Protein AF-A0AA95ZI23-F1 (afdb_monomer)

Radius of gyration: 26.26 Å; Cα contacts (8 Å, |Δi|>4): 32; chains: 1; bounding box: 79×23×48 Å

Solvent-accessible surface area (backbone atoms only — not comparable to full-atom values): 5856 Å² total; per-residue (Å²): 110,55,71,67,61,48,48,56,46,34,76,72,56,41,78,47,61,86,74,36,58,79,87,52,31,61,42,48,54,55,36,43,75,74,28,71,66,50,43,50,54,46,50,51,50,44,51,52,52,50,57,62,67,70,46,76,81,84,73,76,63,86,61,52,62,60,52,52,51,54,50,58,63,55,57,74,69,61,71,84,79,71,71,81,87,77,85,87,90,82,83,77,135

Structure (mmCIF, N/CA/C/O backbone):
data_AF-A0AA95ZI23-F1
#
_entry.id   AF-A0AA95ZI23-F1
#
loop_
_atom_site.group_PDB
_atom_site.id
_atom_site.type_symbol
_atom_site.label_atom_id
_atom_site.label_alt_id
_atom_site.label_comp_id
_atom_site.label_asym_id
_atom_site.label_entity_id
_atom_site.label_seq_id
_atom_site.pdbx_PDB_ins_code
_atom_site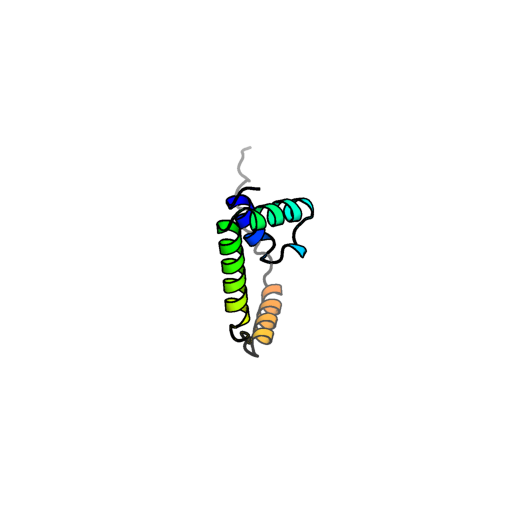.Cartn_x
_atom_site.Cartn_y
_atom_site.Cartn_z
_atom_site.occupancy
_atom_site.B_iso_or_equiv
_atom_site.auth_seq_id
_atom_site.auth_comp_id
_atom_site.auth_asym_id
_atom_site.auth_atom_id
_atom_site.pdbx_PDB_model_num
ATOM 1 N N . MET A 1 1 ? 5.863 -2.535 -16.047 1.00 88.88 1 MET A N 1
ATOM 2 C CA . MET A 1 1 ? 4.849 -1.561 -15.595 1.00 88.88 1 MET A CA 1
ATOM 3 C C . MET A 1 1 ? 5.491 -0.194 -15.460 1.00 88.88 1 MET A C 1
ATOM 5 O O . MET A 1 1 ? 6.708 -0.122 -15.296 1.00 88.88 1 MET A O 1
ATOM 9 N N . LYS A 1 2 ? 4.699 0.868 -15.577 1.00 93.31 2 LYS A N 1
ATOM 10 C CA . LYS A 1 2 ? 5.123 2.260 -15.367 1.00 93.31 2 LYS A CA 1
ATOM 11 C C . LYS A 1 2 ? 4.939 2.666 -13.901 1.00 93.31 2 LYS A C 1
ATOM 13 O O . LYS A 1 2 ? 4.281 1.965 -13.142 1.00 93.31 2 LYS A O 1
ATOM 18 N N . ILE A 1 3 ? 5.492 3.819 -13.518 1.00 92.44 3 ILE A N 1
ATOM 19 C CA . ILE A 1 3 ? 5.413 4.321 -12.137 1.00 92.44 3 ILE A CA 1
ATOM 20 C C . ILE A 1 3 ? 3.970 4.554 -11.659 1.00 92.44 3 ILE A C 1
ATOM 22 O O . ILE A 1 3 ? 3.654 4.188 -10.536 1.00 92.44 3 ILE A O 1
ATOM 26 N N . GLY A 1 4 ? 3.084 5.077 -12.515 1.00 93.06 4 GLY A N 1
ATOM 27 C CA . GLY A 1 4 ? 1.672 5.282 -12.160 1.00 93.06 4 GLY A CA 1
ATOM 28 C C . GLY A 1 4 ? 0.940 3.969 -11.876 1.00 93.06 4 GLY A C 1
ATOM 29 O O . GLY A 1 4 ? 0.311 3.831 -10.839 1.00 93.06 4 GLY A O 1
ATOM 30 N N . GLU A 1 5 ? 1.128 2.959 -12.732 1.00 93.88 5 GLU A N 1
ATOM 31 C CA . GLU A 1 5 ? 0.542 1.621 -12.536 1.00 93.88 5 GLU A CA 1
ATOM 32 C C . GLU A 1 5 ? 1.060 0.942 -11.258 1.00 93.88 5 GLU A C 1
ATOM 34 O O . GLU A 1 5 ? 0.347 0.172 -10.619 1.00 93.88 5 GLU A O 1
ATOM 39 N N . PHE A 1 6 ? 2.318 1.207 -10.895 1.00 94.56 6 PHE A N 1
ATOM 40 C CA . PHE A 1 6 ? 2.911 0.709 -9.659 1.00 94.56 6 PHE A CA 1
ATOM 41 C C . PHE A 1 6 ? 2.311 1.392 -8.427 1.00 94.56 6 PHE A C 1
ATOM 43 O O . PHE A 1 6 ? 1.997 0.702 -7.460 1.00 94.56 6 PHE A O 1
ATOM 50 N N . GLN A 1 7 ? 2.096 2.711 -8.478 1.00 93.56 7 GLN A N 1
ATOM 51 C CA . GLN A 1 7 ? 1.415 3.445 -7.411 1.00 93.56 7 GLN A CA 1
ATOM 52 C C . GLN A 1 7 ? -0.027 2.956 -7.235 1.00 93.56 7 GLN A C 1
ATOM 54 O O . GLN A 1 7 ? -0.419 2.616 -6.125 1.00 93.56 7 GLN A O 1
ATOM 59 N N . ASP A 1 8 ? -0.774 2.796 -8.331 1.00 94.00 8 ASP A N 1
ATOM 60 C CA . ASP A 1 8 ? -2.140 2.259 -8.289 1.00 94.00 8 ASP A CA 1
ATOM 61 C C . ASP A 1 8 ? -2.185 0.859 -7.653 1.00 94.00 8 ASP A C 1
ATOM 63 O O . ASP A 1 8 ? -3.122 0.513 -6.928 1.00 94.00 8 ASP A O 1
ATOM 67 N N . ALA A 1 9 ? -1.175 0.027 -7.927 1.00 93.75 9 ALA A N 1
ATOM 68 C CA . ALA A 1 9 ? -1.060 -1.299 -7.333 1.00 93.75 9 ALA A CA 1
ATOM 69 C C . ALA A 1 9 ? -0.728 -1.236 -5.832 1.00 93.75 9 ALA A C 1
ATOM 71 O O . ALA A 1 9 ? -1.322 -1.998 -5.066 1.00 93.75 9 ALA A O 1
ATOM 72 N N . ILE A 1 10 ? 0.145 -0.316 -5.403 1.00 93.88 10 ILE A N 1
ATOM 73 C CA . ILE A 1 10 ? 0.412 -0.046 -3.981 1.00 93.88 10 ILE A CA 1
ATOM 74 C C . ILE A 1 10 ? -0.869 0.398 -3.276 1.00 93.88 10 ILE A C 1
ATOM 76 O O . ILE A 1 10 ? -1.214 -0.156 -2.235 1.00 93.88 10 ILE A O 1
ATOM 80 N N . ASP A 1 11 ? -1.608 1.342 -3.850 1.00 90.44 11 ASP A N 1
ATOM 81 C CA . ASP A 1 11 ? -2.797 1.909 -3.213 1.00 90.44 11 ASP A CA 1
ATOM 82 C C . ASP A 1 11 ? -3.919 0.866 -3.061 1.00 90.44 11 ASP A C 1
ATOM 84 O O . ASP A 1 11 ? -4.691 0.902 -2.102 1.00 90.44 11 ASP A O 1
ATOM 88 N N . ARG A 1 12 ? -4.002 -0.104 -3.984 1.00 92.62 12 ARG A N 1
ATOM 89 C CA . ARG A 1 12 ? -5.028 -1.163 -3.974 1.00 92.62 12 ARG A CA 1
ATOM 90 C C . ARG A 1 12 ? -4.648 -2.405 -3.176 1.00 92.62 12 ARG A C 1
ATOM 92 O O . ARG A 1 12 ? -5.519 -3.013 -2.558 1.00 92.62 12 ARG A O 1
ATOM 99 N N . HIS A 1 13 ? -3.390 -2.833 -3.240 1.00 91.81 13 HIS A N 1
ATOM 100 C CA . HIS A 1 13 ? -2.935 -4.108 -2.670 1.00 91.81 13 HIS A CA 1
ATOM 101 C C . HIS A 1 13 ? -2.025 -3.937 -1.446 1.00 91.81 13 HIS A C 1
ATOM 103 O O . HIS A 1 13 ? -1.775 -4.904 -0.722 1.00 91.81 13 HIS A O 1
ATOM 109 N N . GLY A 1 14 ? -1.577 -2.712 -1.183 1.00 90.44 14 GLY A N 1
ATOM 110 C CA . GLY A 1 1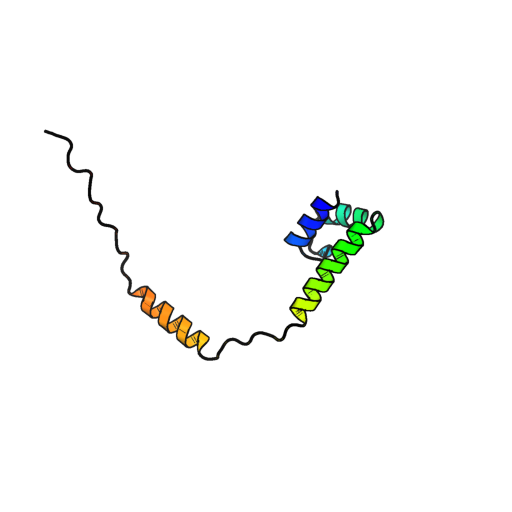4 ? -0.680 -2.356 -0.095 1.00 90.44 14 GLY A CA 1
ATOM 111 C C . GLY A 1 14 ? 0.801 -2.440 -0.466 1.00 90.44 14 GLY A C 1
ATOM 112 O O . GLY A 1 14 ? 1.193 -2.778 -1.583 1.00 90.44 14 GLY A O 1
ATOM 113 N N . ASP A 1 15 ? 1.632 -2.162 0.533 1.00 89.19 15 ASP A N 1
ATOM 114 C CA . ASP A 1 15 ? 3.096 -2.102 0.468 1.00 89.19 15 ASP A CA 1
ATOM 115 C C . ASP A 1 15 ? 3.796 -3.476 0.433 1.00 89.19 15 ASP A C 1
ATOM 117 O O . ASP A 1 15 ? 5.022 -3.552 0.317 1.00 89.19 15 ASP A O 1
ATOM 121 N N . ASP A 1 16 ? 3.041 -4.571 0.537 1.00 90.50 16 ASP A N 1
ATOM 122 C CA . ASP A 1 16 ? 3.577 -5.933 0.505 1.00 90.50 16 ASP A CA 1
ATOM 123 C C . ASP A 1 16 ? 3.360 -6.590 -0.864 1.00 90.50 16 ASP A C 1
ATOM 125 O O . ASP A 1 16 ? 2.276 -7.066 -1.186 1.00 90.50 16 ASP A O 1
ATOM 129 N N . LEU A 1 17 ? 4.418 -6.690 -1.669 1.00 89.38 17 LEU A N 1
ATOM 130 C CA . LEU A 1 17 ? 4.349 -7.301 -2.999 1.00 89.38 17 LEU A CA 1
ATOM 131 C C . LEU A 1 17 ? 4.049 -8.813 -2.955 1.00 89.38 17 LEU A C 1
ATOM 133 O O . LEU A 1 17 ? 3.640 -9.393 -3.967 1.00 89.38 17 LEU A O 1
ATOM 137 N N . ALA A 1 18 ? 4.235 -9.486 -1.815 1.00 89.25 18 ALA A N 1
ATOM 138 C CA . ALA A 1 18 ? 3.860 -10.890 -1.681 1.00 89.25 18 ALA A CA 1
ATOM 139 C C . ALA A 1 18 ? 2.336 -11.076 -1.751 1.00 89.25 18 ALA A C 1
ATOM 141 O O . ALA A 1 18 ? 1.876 -12.082 -2.293 1.00 89.25 18 ALA A O 1
ATOM 142 N N . THR A 1 19 ? 1.549 -10.092 -1.305 1.00 89.81 19 THR A N 1
ATOM 143 C CA . THR A 1 19 ? 0.078 -10.139 -1.373 1.00 89.81 19 THR A CA 1
ATOM 144 C C . THR A 1 19 ? -0.463 -9.793 -2.757 1.00 89.81 19 THR A C 1
ATOM 146 O O . THR A 1 19 ? -1.635 -10.041 -3.044 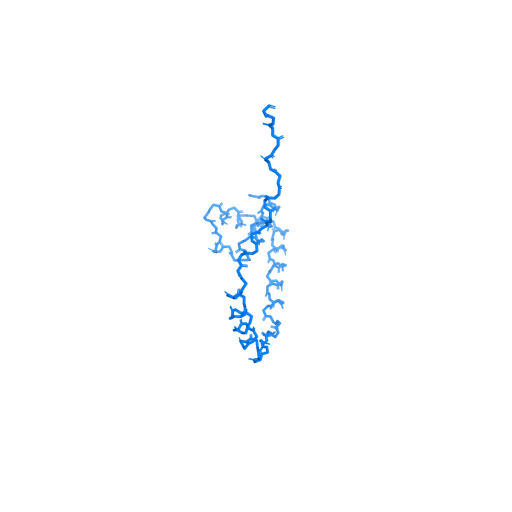1.00 89.81 19 THR A O 1
ATOM 149 N N . TRP A 1 20 ? 0.379 -9.242 -3.635 1.00 93.25 20 TRP A N 1
ATOM 150 C CA . TRP A 1 20 ? -0.055 -8.797 -4.951 1.00 93.25 20 TRP A CA 1
ATOM 151 C C . TRP A 1 20 ? -0.452 -9.976 -5.849 1.00 93.25 20 TRP A C 1
ATOM 153 O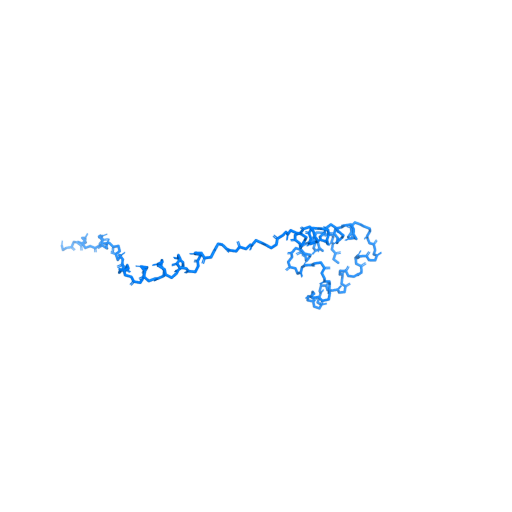 O . TRP A 1 20 ? 0.150 -11.056 -5.770 1.00 93.25 20 TRP A O 1
ATOM 163 N N . PRO A 1 21 ? -1.409 -9.769 -6.772 1.00 93.31 21 PRO A 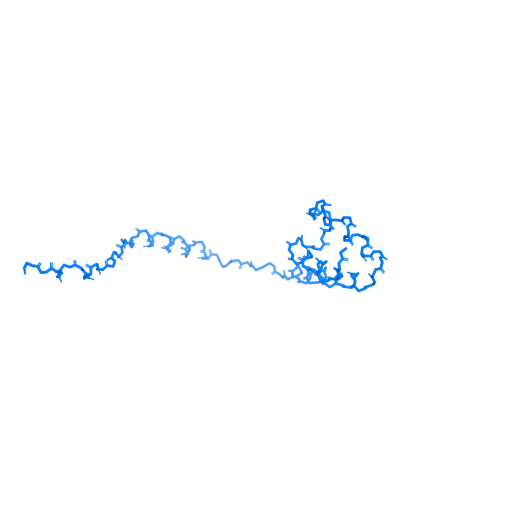N 1
ATOM 164 C CA . PRO A 1 21 ? -1.729 -10.737 -7.813 1.00 93.31 21 PRO A CA 1
ATOM 165 C C . PRO A 1 21 ? -0.488 -11.156 -8.615 1.00 93.31 21 PRO A C 1
ATOM 167 O O . PRO A 1 21 ? 0.395 -10.341 -8.897 1.00 93.31 21 PRO A O 1
ATOM 170 N N . ALA A 1 22 ? -0.442 -12.421 -9.048 1.00 88.50 22 ALA A N 1
ATOM 171 C CA . ALA A 1 22 ? 0.723 -12.998 -9.731 1.00 88.50 22 ALA A CA 1
ATOM 172 C C . ALA A 1 22 ? 1.177 -12.193 -10.968 1.00 88.50 22 ALA A C 1
ATOM 174 O O . ALA A 1 22 ? 2.376 -12.065 -11.206 1.00 88.50 22 ALA A O 1
ATOM 175 N N . GLY A 1 23 ? 0.234 -11.593 -11.707 1.00 90.25 23 GLY A N 1
ATOM 176 C CA . GLY A 1 23 ? 0.525 -10.758 -12.878 1.00 90.25 23 GLY A CA 1
ATOM 177 C C . GLY A 1 23 ? 1.156 -9.394 -12.566 1.00 90.25 23 GLY A C 1
ATOM 178 O O . GLY A 1 23 ? 1.767 -8.798 -13.448 1.00 90.25 23 GLY A O 1
ATOM 179 N N . LEU A 1 24 ? 1.051 -8.903 -11.328 1.00 91.69 24 LEU A N 1
ATOM 180 C CA . LEU A 1 24 ? 1.575 -7.592 -10.916 1.00 91.69 24 LEU A CA 1
ATOM 181 C C . LEU A 1 24 ? 2.888 -7.694 -10.136 1.00 91.69 24 LEU A C 1
ATOM 183 O O . LEU A 1 24 ? 3.709 -6.779 -10.192 1.00 91.69 24 LEU A O 1
ATOM 187 N N . ARG A 1 25 ? 3.124 -8.823 -9.459 1.00 92.12 25 ARG A N 1
ATOM 188 C CA . ARG A 1 25 ? 4.300 -9.019 -8.602 1.00 92.12 25 ARG A CA 1
ATOM 189 C C . ARG A 1 25 ? 5.620 -8.918 -9.368 1.00 92.12 25 ARG A C 1
ATOM 191 O O . ARG A 1 25 ? 6.487 -8.136 -8.990 1.00 92.12 25 ARG A O 1
ATOM 198 N N . GLN A 1 26 ? 5.776 -9.691 -10.446 1.00 92.62 26 GLN A N 1
ATOM 199 C CA . GLN A 1 26 ? 7.026 -9.720 -11.221 1.00 92.62 26 GLN A CA 1
ATOM 200 C C . GLN A 1 26 ? 7.348 -8.365 -11.879 1.00 92.62 26 GLN A C 1
ATOM 202 O O . GLN A 1 26 ? 8.467 -7.876 -11.706 1.00 92.62 26 GLN A O 1
ATOM 207 N N . PRO A 1 27 ? 6.398 -7.687 -12.556 1.00 93.19 27 PRO A N 1
ATOM 208 C CA . PRO A 1 27 ? 6.670 -6.361 -13.103 1.00 93.19 27 PRO A CA 1
ATOM 209 C C . PRO A 1 27 ? 6.955 -5.302 -12.027 1.00 93.19 27 PRO A C 1
ATOM 211 O O . PRO A 1 27 ? 7.757 -4.404 -12.283 1.00 93.19 27 PRO A O 1
ATOM 214 N N . GLY A 1 28 ? 6.337 -5.403 -10.843 1.00 92.12 28 GLY A N 1
ATOM 215 C CA . GLY A 1 28 ? 6.608 -4.513 -9.709 1.00 92.12 28 GLY A CA 1
ATOM 216 C C . GLY A 1 28 ? 8.023 -4.681 -9.154 1.00 92.12 28 GLY A C 1
ATOM 217 O O . GLY A 1 28 ? 8.742 -3.698 -8.992 1.00 92.12 28 GLY A O 1
ATOM 218 N N . LEU A 1 29 ? 8.469 -5.925 -8.951 1.00 92.94 29 LEU A N 1
ATOM 219 C CA . LEU A 1 29 ? 9.842 -6.221 -8.523 1.00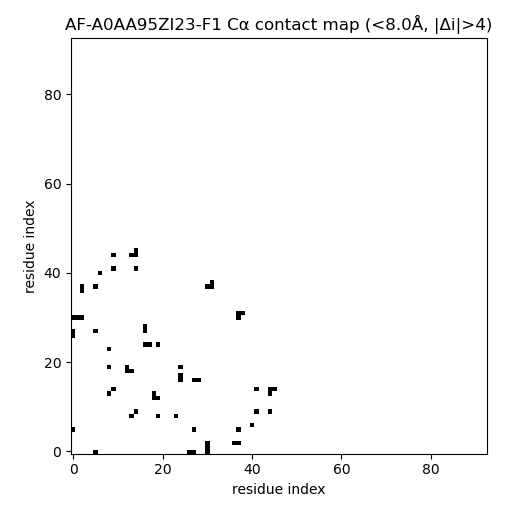 92.94 29 LEU A CA 1
ATOM 220 C C . LEU A 1 29 ? 10.879 -5.722 -9.537 1.00 92.94 29 LEU A C 1
ATOM 222 O O . LEU A 1 29 ? 11.861 -5.087 -9.153 1.00 92.94 29 LEU A O 1
ATOM 226 N N . ALA A 1 30 ? 10.642 -5.950 -10.831 1.00 94.38 30 ALA A N 1
ATOM 227 C CA . ALA A 1 30 ? 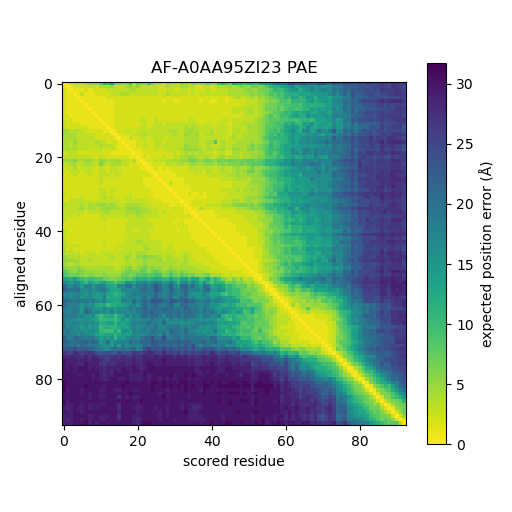11.519 -5.450 -11.887 1.00 94.38 30 ALA A CA 1
ATOM 228 C C . ALA A 1 30 ? 11.617 -3.913 -11.877 1.00 94.38 30 ALA A C 1
ATOM 230 O O . ALA A 1 30 ? 12.706 -3.359 -12.037 1.00 94.38 30 ALA A O 1
ATOM 231 N N . LEU A 1 31 ? 10.499 -3.216 -11.641 1.00 93.88 31 LEU A N 1
ATOM 232 C CA . LEU A 1 31 ? 10.487 -1.757 -11.561 1.00 93.88 31 LEU A CA 1
ATOM 233 C C . LEU A 1 31 ? 11.233 -1.237 -10.324 1.00 93.88 31 LEU A C 1
ATOM 235 O O . LEU A 1 31 ? 11.958 -0.251 -10.434 1.00 93.88 31 LEU A O 1
ATOM 239 N N . LEU A 1 32 ? 11.107 -1.902 -9.173 1.00 93.81 32 LEU A N 1
ATOM 240 C CA . LEU A 1 32 ? 11.840 -1.536 -7.955 1.00 93.81 32 LEU A CA 1
ATOM 241 C C . LEU A 1 32 ? 13.358 -1.642 -8.134 1.00 93.81 32 LEU A C 1
ATOM 243 O O . LEU A 1 32 ? 14.096 -0.767 -7.676 1.00 93.81 32 LEU A O 1
ATOM 247 N N . LEU A 1 33 ? 13.822 -2.683 -8.831 1.00 94.12 33 LEU A N 1
ATOM 248 C CA . LEU A 1 33 ? 15.239 -2.853 -9.154 1.00 94.12 33 LEU A CA 1
ATOM 249 C C . LEU A 1 33 ? 15.735 -1.750 -10.097 1.00 94.12 33 LEU A C 1
ATOM 251 O O . LEU A 1 33 ? 16.810 -1.190 -9.886 1.00 94.12 33 LEU A O 1
ATOM 255 N N . ALA A 1 34 ? 14.939 -1.405 -11.109 1.00 93.69 34 ALA A N 1
ATOM 256 C CA . ALA A 1 34 ? 15.337 -0.458 -12.144 1.00 93.69 34 ALA A CA 1
ATOM 257 C C . ALA A 1 34 ? 15.182 1.019 -11.739 1.00 93.69 34 ALA A C 1
ATOM 259 O O . ALA A 1 34 ? 15.924 1.864 -12.235 1.00 93.69 34 ALA A O 1
ATOM 260 N N . SER A 1 35 ? 14.234 1.359 -10.857 1.00 94.69 35 SER A N 1
ATOM 261 C CA . SER A 1 35 ? 13.839 2.750 -10.607 1.00 94.69 35 SER A CA 1
ATOM 262 C C . SER A 1 35 ? 13.975 3.159 -9.137 1.00 94.69 35 SER A C 1
ATOM 264 O O . SER A 1 35 ? 13.334 2.564 -8.267 1.00 94.69 35 SER A O 1
ATOM 266 N N . PRO A 1 36 ? 14.766 4.204 -8.825 1.00 92.88 36 PRO A N 1
ATOM 267 C CA . PRO A 1 36 ? 14.799 4.776 -7.480 1.00 92.88 36 PRO A CA 1
ATOM 268 C C . PRO A 1 36 ? 13.477 5.462 -7.110 1.00 92.88 36 PRO A C 1
ATOM 270 O O . PRO A 1 36 ? 13.104 5.465 -5.943 1.00 92.88 36 PRO A O 1
ATOM 273 N N . VAL A 1 37 ? 12.729 5.976 -8.094 1.00 92.25 37 VAL A N 1
ATOM 274 C CA . VAL A 1 37 ? 11.424 6.618 -7.863 1.00 92.25 37 VAL A CA 1
ATOM 275 C C . VAL A 1 37 ? 10.402 5.604 -7.347 1.00 92.25 37 VAL A C 1
ATOM 277 O O . VAL A 1 37 ? 9.666 5.892 -6.412 1.00 92.25 37 VAL A O 1
ATOM 280 N N . ALA A 1 38 ? 10.399 4.385 -7.896 1.00 93.44 38 ALA A N 1
ATOM 281 C CA . ALA A 1 38 ? 9.525 3.315 -7.413 1.00 93.44 38 ALA A CA 1
ATOM 282 C C . ALA A 1 38 ? 9.868 2.885 -5.977 1.00 93.44 38 ALA A C 1
ATOM 284 O O . ALA A 1 38 ? 8.975 2.585 -5.190 1.00 93.44 38 ALA A O 1
ATOM 285 N N . ARG A 1 39 ? 11.158 2.891 -5.614 1.00 94.12 39 ARG A N 1
ATOM 286 C CA . ARG A 1 39 ? 11.599 2.617 -4.237 1.00 94.12 39 ARG A CA 1
ATOM 287 C C . ARG A 1 39 ? 11.119 3.696 -3.268 1.00 94.12 39 ARG A C 1
ATOM 289 O O . ARG A 1 39 ? 10.565 3.352 -2.232 1.00 94.12 39 ARG A O 1
ATOM 296 N N . ALA A 1 40 ? 11.253 4.969 -3.642 1.00 94.25 40 ALA A N 1
ATOM 297 C CA . ALA A 1 40 ? 10.768 6.086 -2.833 1.00 94.25 40 ALA A CA 1
ATOM 298 C C . ALA A 1 40 ? 9.251 6.007 -2.584 1.00 94.25 40 ALA A C 1
ATOM 300 O O . ALA A 1 40 ? 8.817 6.149 -1.446 1.00 94.25 40 ALA A O 1
ATOM 301 N N . ALA A 1 41 ? 8.465 5.696 -3.620 1.00 92.50 41 ALA A N 1
ATOM 302 C CA . ALA A 1 41 ? 7.018 5.509 -3.495 1.00 92.50 41 ALA A CA 1
ATOM 303 C C . ALA A 1 41 ? 6.648 4.364 -2.531 1.00 92.50 41 ALA A C 1
ATOM 305 O O . ALA A 1 41 ? 5.747 4.492 -1.703 1.00 92.50 41 ALA A O 1
ATOM 306 N N . LEU A 1 42 ? 7.374 3.242 -2.598 1.00 92.69 42 LEU A N 1
ATOM 307 C CA . LEU A 1 42 ? 7.151 2.116 -1.693 1.00 92.69 42 LEU A CA 1
ATOM 308 C C . LEU A 1 42 ? 7.504 2.462 -0.238 1.00 92.69 42 LEU A C 1
ATOM 310 O O . LEU A 1 42 ? 6.786 2.071 0.683 1.00 92.69 42 LEU A O 1
ATOM 314 N N . ASP A 1 43 ? 8.596 3.193 -0.024 1.00 94.19 43 ASP A N 1
ATOM 315 C CA . ASP A 1 43 ? 9.008 3.621 1.313 1.00 94.19 43 ASP A CA 1
ATOM 316 C C . ASP A 1 43 ? 8.038 4.650 1.908 1.00 94.19 43 ASP A C 1
ATOM 318 O O . ASP A 1 43 ? 7.723 4.577 3.096 1.00 94.19 43 ASP A O 1
ATOM 322 N N . GLU A 1 44 ? 7.484 5.552 1.096 1.00 92.19 44 GLU A N 1
ATOM 323 C CA . GLU A 1 44 ? 6.418 6.463 1.521 1.00 92.19 44 GLU A CA 1
ATOM 324 C C . GLU A 1 44 ? 5.176 5.696 1.995 1.00 92.19 44 GLU A C 1
ATOM 326 O O . GLU A 1 44 ? 4.688 5.927 3.105 1.00 92.19 44 GLU A O 1
ATOM 331 N N . ALA A 1 45 ? 4.717 4.712 1.217 1.00 90.94 45 ALA A N 1
ATOM 332 C CA . ALA A 1 45 ? 3.583 3.869 1.594 1.00 90.94 45 ALA A CA 1
ATOM 333 C C . ALA A 1 45 ? 3.829 3.107 2.911 1.00 90.94 45 ALA A C 1
ATOM 335 O O . ALA A 1 45 ? 2.946 3.024 3.772 1.00 90.94 45 ALA A O 1
ATOM 336 N N . ARG A 1 46 ? 5.052 2.600 3.118 1.00 93.00 46 ARG A N 1
ATOM 337 C CA . ARG A 1 46 ? 5.461 1.955 4.379 1.00 93.00 46 ARG A CA 1
ATOM 338 C C . ARG A 1 46 ? 5.460 2.927 5.550 1.00 93.00 46 ARG A C 1
ATOM 340 O O . ARG A 1 46 ? 4.972 2.576 6.625 1.00 93.00 46 ARG A O 1
ATOM 347 N N . ASN A 1 47 ? 5.968 4.139 5.348 1.00 91.88 47 ASN A N 1
ATOM 348 C CA . ASN A 1 47 ? 5.997 5.178 6.374 1.00 91.88 47 ASN A CA 1
ATOM 349 C C . ASN A 1 47 ? 4.582 5.578 6.798 1.00 91.88 47 ASN A C 1
ATOM 351 O O . ASN A 1 47 ? 4.305 5.652 7.994 1.00 91.88 47 ASN A O 1
ATOM 355 N N . LEU A 1 48 ? 3.664 5.741 5.842 1.00 88.44 48 LEU A N 1
ATOM 356 C CA . LEU A 1 48 ? 2.249 5.987 6.128 1.00 88.44 48 LEU A CA 1
ATOM 357 C C . LEU A 1 48 ? 1.643 4.841 6.942 1.00 88.44 48 LEU A C 1
ATOM 359 O O . LEU A 1 48 ? 1.007 5.070 7.972 1.00 88.44 48 LEU A O 1
ATOM 363 N N . ARG A 1 49 ? 1.894 3.589 6.546 1.00 87.12 49 ARG A N 1
ATOM 364 C CA . ARG A 1 49 ? 1.400 2.420 7.286 1.00 87.12 49 ARG A CA 1
ATOM 365 C C . ARG A 1 49 ? 1.963 2.345 8.704 1.00 87.12 49 ARG A C 1
ATOM 367 O O . ARG A 1 49 ? 1.233 1.986 9.629 1.00 87.12 49 ARG A O 1
ATOM 374 N N . ALA A 1 50 ? 3.238 2.676 8.890 1.00 88.88 50 ALA A N 1
ATOM 375 C CA . ALA A 1 50 ? 3.865 2.743 10.203 1.00 88.88 50 ALA A CA 1
ATOM 376 C C . ALA A 1 50 ? 3.248 3.853 11.066 1.00 88.88 50 ALA A C 1
ATOM 378 O O . ALA A 1 50 ? 2.920 3.595 12.222 1.00 88.88 50 ALA A O 1
ATOM 379 N N . ALA A 1 51 ? 3.016 5.038 10.494 1.00 87.31 51 ALA A N 1
ATOM 380 C CA . ALA A 1 51 ? 2.369 6.161 11.171 1.00 87.31 51 ALA A CA 1
ATOM 381 C C . ALA A 1 51 ? 0.932 5.832 11.611 1.00 87.31 51 ALA A C 1
ATOM 383 O O . ALA A 1 51 ? 0.524 6.179 12.716 1.00 87.31 51 ALA A O 1
ATOM 384 N N . PHE A 1 52 ? 0.170 5.104 10.789 1.00 84.00 52 PHE A N 1
ATOM 385 C CA . PHE A 1 52 ? -1.167 4.652 11.179 1.00 84.00 52 PHE A CA 1
ATOM 386 C C . PHE A 1 52 ? -1.141 3.551 12.242 1.00 84.00 52 PHE A C 1
ATOM 388 O O . PHE A 1 52 ? -1.999 3.535 13.121 1.00 84.00 52 PHE A O 1
ATOM 395 N N . LYS A 1 53 ? -0.168 2.633 12.196 1.00 84.06 53 LYS A N 1
ATOM 396 C CA . LYS A 1 53 ? -0.022 1.578 13.215 1.00 84.06 53 LYS A CA 1
ATOM 397 C C . LYS A 1 53 ? 0.444 2.111 14.568 1.00 84.06 53 LYS A C 1
ATOM 399 O O . LYS A 1 53 ? 0.096 1.521 15.586 1.00 84.06 53 LYS A O 1
ATOM 404 N N . SER A 1 54 ? 1.257 3.165 14.586 1.00 76.44 54 SER A N 1
ATOM 405 C CA . SER A 1 54 ? 1.764 3.765 15.824 1.00 76.44 54 SER A CA 1
ATOM 406 C C . SER A 1 54 ? 0.731 4.644 16.532 1.00 76.44 54 SER A C 1
ATOM 408 O O . SER A 1 54 ? 0.924 4.981 17.700 1.00 76.44 54 SER A O 1
ATOM 410 N N . ALA A 1 55 ? -0.376 4.987 15.867 1.00 74.56 55 ALA A N 1
ATOM 411 C CA . ALA A 1 55 ? -1.488 5.678 16.498 1.00 74.56 55 ALA A CA 1
ATOM 412 C C . ALA A 1 55 ? -2.127 4.795 17.585 1.00 74.56 55 ALA A C 1
ATOM 414 O O . ALA A 1 55 ? -2.444 3.625 17.359 1.00 74.56 55 ALA A O 1
ATOM 415 N N . SER A 1 56 ? -2.327 5.365 18.779 1.00 69.62 56 SER A N 1
ATOM 416 C CA . SER A 1 56 ? -2.973 4.676 19.899 1.00 69.62 56 SER A CA 1
ATOM 417 C C . SER A 1 56 ? -4.313 4.069 19.465 1.00 69.62 56 SER A C 1
ATOM 419 O O . SER A 1 56 ? -5.114 4.774 18.844 1.00 69.62 56 SER A O 1
ATOM 421 N N . PRO A 1 57 ? -4.604 2.799 19.815 1.00 72.25 57 PRO A N 1
ATOM 422 C CA . PRO A 1 57 ? -5.866 2.169 19.456 1.00 72.25 57 PRO A CA 1
ATOM 423 C C . PRO A 1 57 ? -7.037 3.013 19.957 1.00 72.25 57 PRO A C 1
ATOM 425 O O . PRO A 1 57 ? -7.185 3.226 21.1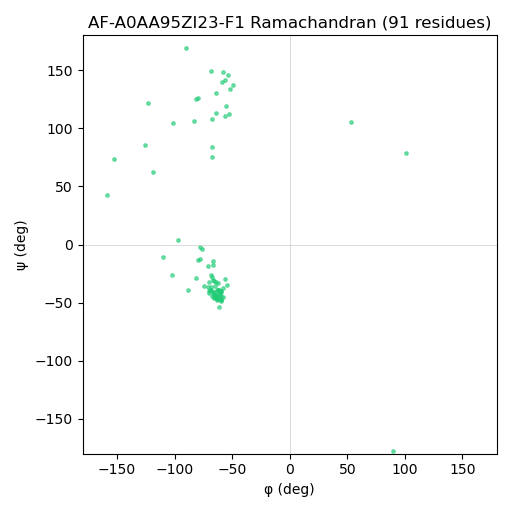65 1.00 72.25 57 PRO A O 1
ATOM 428 N N . ILE A 1 58 ? -7.882 3.483 19.040 1.00 74.81 58 ILE A N 1
ATOM 429 C CA . ILE A 1 58 ? -9.101 4.200 19.409 1.00 74.81 58 ILE A CA 1
ATOM 430 C C . ILE A 1 58 ? -10.028 3.185 20.079 1.00 74.81 58 ILE A C 1
ATOM 432 O O . ILE A 1 58 ? -10.559 2.273 19.446 1.00 74.81 58 ILE A O 1
ATOM 436 N N . ARG A 1 59 ? -10.190 3.313 21.397 1.00 77.94 59 ARG A N 1
ATOM 437 C CA . ARG A 1 59 ? -11.127 2.500 22.173 1.00 77.94 59 ARG A CA 1
ATOM 438 C C . ARG A 1 59 ? -12.526 3.071 21.989 1.00 77.94 59 ARG A C 1
ATOM 440 O O . ARG A 1 59 ? -12.759 4.246 22.263 1.00 77.94 59 ARG A O 1
ATOM 447 N N . ALA A 1 60 ? -13.461 2.223 21.574 1.00 80.50 60 ALA A N 1
ATOM 448 C CA . ALA A 1 60 ? -14.871 2.575 21.597 1.00 80.50 60 ALA A CA 1
ATOM 449 C C . ALA A 1 60 ? -15.311 2.930 23.033 1.00 80.50 60 ALA A C 1
ATOM 451 O O . ALA A 1 60 ? -14.906 2.246 23.983 1.00 80.50 60 ALA A O 1
ATOM 452 N N . PRO A 1 61 ? -16.158 3.959 23.216 1.00 84.06 61 PRO A N 1
ATOM 453 C CA . PRO A 1 61 ? -16.836 4.188 24.484 1.00 84.06 61 PRO A CA 1
ATOM 454 C C . PRO A 1 61 ? -17.633 2.944 24.889 1.00 84.06 61 PRO A C 1
ATOM 456 O O . PRO A 1 61 ? -18.264 2.312 24.042 1.00 84.06 61 PRO A O 1
ATOM 459 N N . LYS A 1 62 ? -17.648 2.608 26.185 1.00 83.75 62 LYS A N 1
ATOM 460 C CA . LYS A 1 62 ? -18.341 1.408 26.699 1.00 83.75 62 LYS A CA 1
ATOM 461 C C . LYS A 1 62 ? -19.834 1.375 26.334 1.00 83.75 62 LYS A C 1
ATOM 463 O O . LYS A 1 62 ? -20.373 0.301 26.118 1.00 83.75 62 LYS A O 1
ATOM 468 N N . SER A 1 63 ? -20.458 2.545 26.193 1.00 85.62 63 SER A N 1
ATOM 469 C CA . SER A 1 63 ? -21.866 2.711 25.814 1.00 85.62 63 SER A CA 1
ATOM 470 C C . SER A 1 63 ? -22.153 2.537 24.318 1.00 85.62 63 SER A C 1
ATOM 472 O O . SER A 1 63 ? -23.302 2.656 23.902 1.00 85.62 63 SER A O 1
ATOM 474 N N . LEU A 1 64 ? -21.141 2.292 23.473 1.00 86.50 64 LEU A N 1
ATOM 475 C CA . LEU A 1 64 ? -21.350 2.145 22.030 1.00 86.50 64 LEU A CA 1
ATOM 476 C C . LEU A 1 64 ? -22.235 0.934 21.708 1.00 86.50 64 LEU A C 1
ATOM 478 O O . LEU A 1 64 ? -23.090 1.030 20.835 1.00 86.50 64 LEU A O 1
ATOM 482 N N . ILE A 1 65 ? -22.060 -0.173 22.436 1.00 87.31 65 ILE A N 1
ATOM 483 C CA . ILE A 1 65 ? -22.876 -1.383 22.263 1.00 87.31 65 ILE A CA 1
ATOM 484 C C . ILE A 1 65 ? -24.336 -1.083 22.609 1.00 87.31 65 ILE A C 1
ATOM 486 O O . ILE A 1 65 ? -25.218 -1.362 21.801 1.00 87.31 65 ILE A O 1
ATOM 490 N N . ASP A 1 66 ? -24.580 -0.437 23.751 1.00 87.31 66 ASP A N 1
ATOM 491 C CA . ASP A 1 66 ? -25.932 -0.080 24.194 1.00 87.31 66 ASP A CA 1
ATOM 492 C C . ASP A 1 66 ? -26.634 0.829 23.177 1.00 87.31 66 ASP A C 1
ATOM 494 O O . ASP A 1 66 ? -27.804 0.628 22.859 1.00 87.31 66 ASP A O 1
ATOM 498 N N . ARG A 1 67 ? -25.901 1.793 22.603 1.00 86.00 67 ARG A N 1
ATOM 499 C CA . ARG A 1 67 ? -26.419 2.689 21.558 1.00 86.00 67 ARG A CA 1
ATOM 500 C C . ARG A 1 67 ? -26.749 1.951 20.263 1.00 86.00 67 ARG A C 1
ATOM 502 O O . ARG A 1 67 ? -27.792 2.215 19.680 1.00 86.00 67 ARG A O 1
ATOM 509 N N . ILE A 1 68 ? -25.889 1.032 19.821 1.00 87.31 68 ILE A N 1
ATOM 510 C CA . ILE A 1 68 ? -26.142 0.227 18.616 1.00 87.31 68 ILE A CA 1
ATOM 511 C C . ILE A 1 68 ? -27.388 -0.646 18.810 1.00 87.31 68 ILE A C 1
ATOM 513 O O . ILE A 1 68 ? -28.222 -0.717 17.912 1.00 87.31 68 ILE A O 1
ATOM 517 N N . ILE A 1 69 ? -27.539 -1.281 19.978 1.00 89.06 69 ILE A N 1
ATOM 518 C CA . ILE A 1 69 ? -28.700 -2.129 20.284 1.00 89.06 69 ILE A CA 1
ATOM 519 C C . ILE A 1 69 ? -29.981 -1.292 20.346 1.00 89.06 69 ILE A C 1
ATOM 521 O O . ILE A 1 69 ? -30.982 -1.682 19.750 1.00 89.06 69 ILE A O 1
ATOM 525 N N . LEU A 1 70 ? -29.955 -0.139 21.022 1.00 88.06 70 LEU A N 1
ATOM 526 C CA . LEU A 1 70 ? -31.114 0.749 21.127 1.00 88.06 70 LEU A CA 1
ATOM 527 C C . LEU A 1 70 ? -31.617 1.203 19.747 1.00 88.06 70 LEU A C 1
ATOM 529 O O . LEU A 1 70 ? -32.815 1.124 19.480 1.00 88.06 70 LEU A O 1
ATOM 533 N N . GLU A 1 71 ? -30.708 1.610 18.857 1.00 85.69 71 GLU A N 1
ATOM 534 C CA . GLU A 1 71 ? -31.043 2.003 17.481 1.00 85.69 71 GLU A CA 1
ATOM 535 C C . GLU A 1 71 ? -31.540 0.817 16.646 1.00 85.69 71 GLU A C 1
ATOM 537 O O . GLU A 1 71 ? -32.549 0.927 15.954 1.00 85.69 71 GLU A O 1
ATOM 542 N N . ALA A 1 72 ? -30.887 -0.347 16.733 1.00 84.19 72 ALA A N 1
ATOM 543 C CA . ALA A 1 72 ? -31.303 -1.534 15.988 1.00 84.19 72 ALA A CA 1
ATOM 544 C C . ALA A 1 72 ? -32.708 -2.011 16.393 1.00 84.19 72 ALA A C 1
ATOM 546 O O . ALA A 1 72 ? -33.497 -2.397 15.536 1.00 84.19 72 ALA A O 1
ATOM 547 N N . VAL A 1 73 ? -33.042 -1.953 17.684 1.00 79.12 73 VAL A N 1
ATOM 548 C CA . VAL A 1 73 ? -34.363 -2.339 18.202 1.00 79.12 73 VAL A CA 1
ATOM 549 C C . VAL A 1 73 ? -35.426 -1.280 17.872 1.00 79.12 73 VAL A C 1
ATOM 551 O O . VAL A 1 73 ? -36.558 -1.637 17.545 1.00 79.12 73 VAL A O 1
ATOM 554 N N . GLY A 1 74 ? -35.072 0.010 17.882 1.00 64.81 74 GLY A N 1
ATOM 555 C CA . GLY A 1 74 ? -35.962 1.102 17.468 1.00 64.81 74 GLY A CA 1
ATOM 556 C C . GLY A 1 74 ? -36.264 1.115 15.963 1.00 64.81 74 GLY A C 1
ATOM 557 O O . GLY A 1 74 ? -37.410 1.327 15.566 1.00 64.81 74 GLY A O 1
ATOM 558 N N . ALA A 1 75 ? -35.272 0.815 15.120 1.00 58.22 75 ALA A N 1
ATOM 559 C CA . ALA A 1 75 ? -35.395 0.816 13.660 1.00 58.22 75 ALA A CA 1
ATOM 560 C C . ALA A 1 75 ? -36.307 -0.299 13.113 1.00 58.22 75 ALA A C 1
ATOM 562 O O . ALA A 1 75 ? -36.935 -0.122 12.071 1.00 58.22 75 ALA A O 1
ATOM 563 N N . VAL A 1 76 ? -36.451 -1.423 13.828 1.00 56.81 76 VAL A N 1
ATOM 564 C CA . VAL A 1 76 ? -37.376 -2.515 13.454 1.00 56.81 76 VAL A CA 1
ATOM 565 C C . VAL A 1 76 ? -38.851 -2.085 13.561 1.00 56.81 76 VAL A C 1
ATOM 567 O O . VAL A 1 76 ? -39.724 -2.729 12.986 1.00 56.81 76 VAL A O 1
ATOM 570 N N . SER A 1 77 ? -39.141 -0.962 14.230 1.00 55.53 77 SER A N 1
ATOM 571 C CA . SER A 1 77 ? -40.503 -0.431 14.379 1.00 55.53 77 SER A CA 1
ATOM 572 C C . SER A 1 77 ? -40.880 0.660 13.371 1.00 55.53 77 SER A C 1
ATOM 574 O O . SER A 1 77 ? -41.989 1.183 13.459 1.00 55.53 77 SER A O 1
ATOM 576 N N . GLN A 1 78 ? -40.023 1.010 12.401 1.00 52.59 78 GLN A N 1
ATOM 577 C CA . GLN A 1 78 ? -40.471 1.825 11.268 1.00 52.59 78 GLN A CA 1
ATOM 578 C C . GLN A 1 78 ? -41.122 0.916 10.215 1.00 52.59 78 GLN A C 1
ATOM 580 O O . GLN A 1 78 ? -40.404 0.206 9.506 1.00 52.59 78 GLN A O 1
ATOM 585 N N . PRO A 1 79 ? -42.464 0.920 10.065 1.00 53.03 79 PRO A N 1
ATOM 586 C CA . PRO A 1 79 ? -43.070 0.331 8.881 1.00 53.03 79 PRO A CA 1
ATOM 587 C C . PRO A 1 79 ? -42.506 1.046 7.645 1.00 53.03 79 PRO A C 1
ATOM 589 O O . PRO A 1 79 ? -42.201 2.242 7.728 1.00 53.03 79 PRO A O 1
ATOM 592 N N . PRO A 1 80 ? -42.366 0.361 6.496 1.00 56.53 80 PRO A N 1
ATOM 593 C CA . PRO A 1 80 ? -42.032 1.042 5.259 1.00 56.53 80 PRO A CA 1
ATOM 594 C C . PRO A 1 80 ? -43.107 2.103 5.041 1.00 56.53 80 PRO A C 1
ATOM 596 O O . PRO A 1 80 ? -44.266 1.777 4.788 1.00 56.53 80 PRO A O 1
ATOM 599 N N . THR A 1 81 ? -42.748 3.377 5.175 1.00 57.88 81 THR A N 1
ATOM 600 C CA . THR A 1 81 ? -43.585 4.477 4.715 1.00 57.88 81 THR A CA 1
ATOM 601 C C . THR A 1 81 ? -43.595 4.367 3.198 1.00 57.88 81 THR A C 1
ATOM 603 O O . THR A 1 81 ? -42.775 4.954 2.495 1.00 57.88 81 THR A O 1
ATOM 606 N N . SER A 1 82 ? -44.479 3.509 2.690 1.00 55.22 82 SER A N 1
ATOM 607 C CA . SER A 1 82 ? -44.849 3.460 1.292 1.00 55.22 82 SER A CA 1
ATOM 608 C C . SER A 1 82 ? -45.266 4.874 0.916 1.00 55.22 82 SER A C 1
ATOM 610 O O . SER A 1 82 ? -46.248 5.406 1.435 1.00 55.22 82 SER A O 1
ATOM 612 N N . ALA A 1 83 ? -44.457 5.503 0.067 1.00 58.44 83 ALA A N 1
ATOM 613 C CA . ALA A 1 83 ? -44.779 6.780 -0.536 1.00 58.44 83 ALA A CA 1
ATOM 614 C C . ALA A 1 83 ? -46.202 6.711 -1.121 1.00 58.44 83 ALA A C 1
ATOM 616 O O . ALA A 1 83 ? -46.548 5.694 -1.735 1.00 58.44 83 ALA A O 1
ATOM 617 N N . PRO A 1 84 ? -47.041 7.748 -0.957 1.00 48.62 84 PRO A N 1
ATOM 618 C CA . PRO A 1 84 ? -48.346 7.756 -1.588 1.00 48.62 84 PRO A CA 1
ATOM 619 C C . PRO A 1 84 ? -48.131 7.770 -3.103 1.00 48.62 84 PRO A C 1
ATOM 621 O O . PRO A 1 84 ? -47.621 8.743 -3.661 1.00 48.62 84 PRO A O 1
ATOM 624 N N . GLN A 1 85 ? -48.508 6.675 -3.769 1.00 58.81 85 GLN A N 1
ATOM 625 C CA . GLN A 1 85 ? -48.709 6.637 -5.215 1.00 58.81 85 GLN A CA 1
ATOM 626 C C . GLN A 1 85 ? -49.927 7.500 -5.552 1.00 58.81 85 GLN A C 1
ATOM 628 O O . GLN A 1 85 ? -51.021 7.021 -5.835 1.00 58.81 85 GLN A O 1
ATOM 633 N N . SER A 1 86 ? -49.725 8.808 -5.494 1.00 54.12 86 SER A N 1
ATOM 634 C CA . SER A 1 86 ? -50.587 9.773 -6.142 1.00 54.12 86 SER A CA 1
ATOM 635 C C . SER A 1 86 ? -50.169 9.831 -7.603 1.00 54.12 86 SER A C 1
ATOM 637 O O . SER A 1 86 ? -49.017 10.144 -7.897 1.00 54.12 86 SER A O 1
ATOM 639 N N . ASN A 1 87 ? -51.149 9.621 -8.484 1.00 55.09 87 ASN A N 1
ATOM 640 C CA . ASN A 1 87 ? -51.170 10.051 -9.884 1.00 55.09 87 ASN A CA 1
ATOM 641 C C . ASN A 1 87 ? -50.845 8.984 -10.946 1.00 55.09 87 ASN A C 1
ATOM 643 O O . ASN A 1 87 ? -49.772 9.005 -11.539 1.00 55.09 87 ASN A O 1
ATOM 647 N N . LEU A 1 88 ? -51.826 8.128 -11.272 1.00 54.56 88 LEU A N 1
ATOM 648 C CA . LEU A 1 88 ? -52.105 7.787 -12.679 1.00 54.56 88 LEU A CA 1
ATOM 649 C C . LEU A 1 88 ? -53.531 7.243 -12.927 1.00 54.56 88 LEU A C 1
ATOM 651 O O . LEU A 1 88 ? -53.717 6.312 -13.699 1.00 54.56 88 LEU A O 1
ATOM 655 N N . GLN A 1 89 ? -54.564 7.838 -12.321 1.00 53.03 89 GLN A N 1
ATOM 656 C CA . GLN A 1 89 ? -55.961 7.519 -12.656 1.00 53.03 89 GLN A CA 1
ATOM 657 C C . GLN A 1 89 ? -56.684 8.761 -13.183 1.00 53.03 89 GLN A C 1
ATOM 659 O O . GLN A 1 89 ? -57.624 9.255 -12.574 1.00 53.03 89 GLN A O 1
ATOM 664 N N . ASN A 1 90 ? -56.223 9.309 -14.312 1.00 52.75 90 ASN A N 1
ATOM 665 C CA . ASN A 1 90 ? -57.092 10.163 -15.122 1.00 52.75 90 ASN A CA 1
ATOM 666 C C . ASN A 1 90 ? -56.695 10.156 -16.607 1.00 52.75 90 ASN A C 1
ATOM 668 O O . ASN A 1 90 ? -56.145 11.116 -17.145 1.00 52.75 90 ASN A O 1
ATOM 672 N N . ARG A 1 91 ? -56.995 9.050 -17.296 1.00 47.12 91 ARG A N 1
ATOM 673 C CA . ARG A 1 91 ? -57.200 9.065 -18.748 1.00 47.12 91 ARG A CA 1
ATOM 674 C C . ARG A 1 91 ? -58.563 8.460 -19.089 1.00 47.12 91 ARG A C 1
ATOM 676 O O . ARG A 1 91 ? -58.665 7.278 -19.371 1.00 47.12 91 ARG A O 1
ATOM 683 N N . ARG A 1 92 ? -59.562 9.349 -19.032 1.00 48.19 92 ARG A N 1
ATOM 684 C CA . ARG A 1 92 ? -60.627 9.573 -20.029 1.00 48.19 92 ARG A CA 1
ATOM 685 C C . ARG A 1 92 ? -61.439 8.342 -20.469 1.00 48.19 92 ARG A C 1
ATOM 687 O O . ARG A 1 92 ? -60.975 7.560 -21.293 1.00 48.19 92 ARG A O 1
ATOM 694 N N . SER A 1 93 ? -62.677 8.265 -19.971 1.00 58.03 93 SER A N 1
ATOM 695 C CA . SER A 1 93 ? -63.840 7.851 -20.776 1.00 58.03 93 SER A CA 1
ATOM 696 C C . SER A 1 93 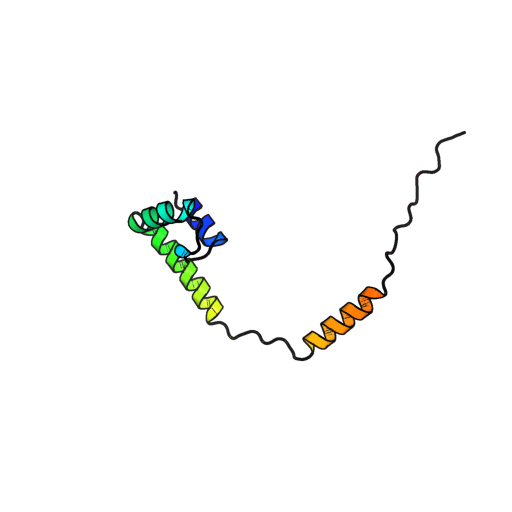? -64.259 8.976 -21.718 1.00 58.03 93 SER A C 1
ATOM 698 O O . SER A 1 93 ? -63.934 10.147 -21.399 1.00 58.03 93 SER A O 1
#

Foldseek 3Di:
DDLVVLLVQCVVQNLDLVSGDPVVSVVLVVCVVVDPSSVVSSVVRVVVVVVVVPPDPDDDDPCPVVVVVVCVVVVVPDDPPPDPPPDDPDDDD

Mean predicted aligned error: 13.64 Å

Sequence (93 aa):
MKIGEFQDAIDRHGDDLATWPAGLRQPGLALLLASPVARAALDEARNLRAAFKSASPIRAPKSLIDRIILEAVGAVSQPPTSAPQSNLQNRRS

pLDDT: mean 81.75, std 15.02, range [47.12, 94.69]

Secondary structure (DSSP, 8-state):
--HHHHHHHHHHH-S-TTSS-HHHHHHHHHHHHH-HHHHHHHHHHHHHHHHHHHSPP-PPPTTHHHHHHHHHHHHTT----------------